Protein AF-A0A822C396-F1 (afdb_monomer)

Solvent-accessible surface area (backbone atoms only — not comparable to full-atom values): 4907 Å² total; per-residue (Å²): 140,89,81,86,55,65,86,55,49,51,60,50,52,53,50,48,53,52,54,50,49,52,52,53,52,51,51,52,52,48,55,52,51,51,54,52,50,50,56,49,47,52,61,68,68,70,62,51,74,68,55,52,51,53,50,50,58,58,46,42,74,73,29,78,81,69,75,88,60,73,60,79,84,50,49,59,60,62,74,76,103

pLDDT: mean 88.96, std 8.91, range [55.72, 98.06]

Secondary structure (DSSP, 8-state):
-----HHHHHHHHHHHHHHHHHHHHHHHHHHHHHHHHHHHHHHHH---HHHHHHHHHHHHHH-TT--S---GGGHHHHHH-

Mean predicted aligned error: 9.54 Å

InterPro domains:
  IPR001696 Voltage gated sodium channel, alpha subunit [PR00170] (15-34)
  IPR001696 Voltage gated sodium channel, alpha subunit [PR00170] (50-63)
  IPR005821 Ion transport domain [PF00520] (7-42)
  IPR043203 Voltage-gated cation channel calcium and sodium [PTHR10037] (2-80)

Foldseek 3Di:
DDDDDPVVVVVVVVVVVVVVVVVVVVVVVVVVVVVVVVVVVQVVVVQDPVNVVVLVVLVCVQCVVPPPDHDPVCVVVSVVD

Sequence (81 aa):
GDCGNVAIAIPFLVSYLIISSLVVVNMYIAVILENFSQAQEDVQQGLTDDDYDMYYEKWQRLDPAGSQFIRFDQVSDFVDA

Nearest PDB structures (foldseek):
  6v3c-assembly1_B  TM=4.845E-01  e=9.305E+00  Mus musculus

Radius of gyration: 29.39 Å; Cα contacts (8 Å, |Δi|>4): 16; chains: 1; bounding box: 52×18×86 Å

Organism: NCBI:txid392032

Structure (mmCIF, N/CA/C/O backbone):
data_AF-A0A822C396-F1
#
_entry.id   AF-A0A822C396-F1
#
loop_
_atom_site.group_PDB
_atom_site.id
_atom_site.type_symbol
_atom_site.label_atom_id
_atom_site.label_alt_id
_atom_site.label_comp_id
_atom_site.label_asym_id
_atom_site.label_entity_id
_atom_site.label_seq_id
_atom_site.pdbx_PDB_ins_code
_atom_site.Cartn_x
_atom_site.Cartn_y
_atom_site.Cartn_z
_atom_site.occupancy
_atom_site.B_iso_or_equiv
_atom_site.auth_seq_id
_atom_site.auth_comp_id
_atom_site.auth_asym_id
_atom_site.auth_atom_id
_atom_site.pdbx_PDB_model_num
ATOM 1 N N . GLY A 1 1 ? 6.281 2.759 -49.612 1.00 55.72 1 GLY A N 1
ATOM 2 C CA . GLY A 1 1 ? 6.674 3.297 -48.303 1.00 55.72 1 GLY A CA 1
ATOM 3 C C . GLY A 1 1 ? 7.160 2.133 -47.489 1.00 55.72 1 GLY A C 1
ATOM 4 O O . GLY A 1 1 ? 6.422 1.168 -47.433 1.00 55.72 1 GLY A O 1
ATOM 5 N N . ASP A 1 2 ? 8.391 2.216 -46.987 1.00 63.97 2 ASP A N 1
ATOM 6 C CA . ASP A 1 2 ? 9.012 1.265 -46.051 1.00 63.97 2 ASP A CA 1
ATOM 7 C C . ASP A 1 2 ? 10.346 1.859 -45.571 1.00 63.97 2 ASP A C 1
ATOM 9 O O . ASP A 1 2 ? 11.413 1.589 -46.115 1.00 63.97 2 ASP A O 1
ATOM 13 N N . CYS A 1 3 ? 10.301 2.752 -44.583 1.00 67.94 3 CYS A N 1
ATOM 14 C CA . CYS A 1 3 ? 11.509 3.360 -44.020 1.00 67.94 3 CYS A CA 1
ATOM 15 C C . CYS A 1 3 ? 11.421 3.439 -42.492 1.00 67.94 3 CYS A C 1
ATOM 17 O O . CYS A 1 3 ? 11.235 4.502 -41.905 1.00 67.94 3 CYS A O 1
ATOM 19 N N . GLY A 1 4 ? 11.574 2.285 -41.840 1.00 74.44 4 GLY A N 1
ATOM 20 C CA . GLY A 1 4 ? 11.927 2.228 -40.422 1.00 74.44 4 GLY A CA 1
ATOM 21 C C . GLY A 1 4 ? 13.405 2.582 -40.229 1.00 74.44 4 GLY A C 1
ATOM 22 O O . GLY A 1 4 ? 14.266 2.054 -40.930 1.00 74.44 4 GLY A O 1
ATOM 23 N N . ASN A 1 5 ? 13.716 3.473 -39.283 1.00 85.25 5 ASN A N 1
ATOM 24 C CA . ASN A 1 5 ? 15.097 3.832 -38.957 1.00 85.25 5 ASN A CA 1
ATOM 25 C C . ASN A 1 5 ? 15.587 3.028 -37.745 1.00 85.25 5 ASN A C 1
ATOM 27 O O . ASN A 1 5 ? 15.226 3.328 -36.607 1.00 85.25 5 ASN A O 1
ATOM 31 N N . VAL A 1 6 ? 16.447 2.036 -37.991 1.00 85.56 6 VAL A N 1
ATOM 32 C CA . VAL A 1 6 ? 17.029 1.167 -36.952 1.00 85.56 6 VAL A CA 1
ATOM 33 C C . VAL A 1 6 ? 17.778 1.971 -35.883 1.00 85.56 6 VAL A C 1
ATOM 35 O O . VAL A 1 6 ? 17.685 1.649 -34.700 1.00 85.56 6 VAL A O 1
ATOM 38 N N . ALA A 1 7 ? 18.451 3.059 -36.271 1.00 87.62 7 ALA A N 1
ATOM 39 C CA . ALA A 1 7 ? 19.202 3.901 -35.342 1.00 87.62 7 ALA A CA 1
ATOM 40 C C . ALA A 1 7 ? 18.304 4.622 -34.322 1.00 87.62 7 ALA A C 1
ATOM 42 O O . ALA A 1 7 ? 18.769 4.960 -33.240 1.00 87.62 7 ALA A O 1
ATOM 43 N N . ILE A 1 8 ? 17.023 4.831 -34.644 1.00 90.00 8 ILE A N 1
ATOM 44 C CA . ILE A 1 8 ? 16.032 5.438 -33.739 1.00 90.00 8 ILE A CA 1
ATOM 45 C C . ILE A 1 8 ? 15.209 4.350 -33.039 1.00 90.00 8 ILE A C 1
ATOM 47 O O . ILE A 1 8 ? 14.886 4.474 -31.860 1.00 90.00 8 ILE A O 1
ATOM 51 N N . ALA A 1 9 ? 14.910 3.254 -33.738 1.00 92.00 9 ALA A N 1
ATOM 52 C CA . ALA A 1 9 ? 14.107 2.157 -33.212 1.00 92.00 9 ALA A CA 1
ATOM 53 C C . ALA A 1 9 ? 14.763 1.470 -32.005 1.00 92.00 9 ALA A C 1
ATOM 55 O O . ALA A 1 9 ? 14.082 1.195 -31.020 1.00 92.00 9 ALA A O 1
ATOM 56 N N . ILE A 1 10 ? 16.079 1.230 -32.054 1.00 94.00 10 ILE A N 1
ATOM 57 C CA . ILE A 1 10 ? 16.814 0.583 -30.957 1.00 94.00 10 ILE A CA 1
ATOM 58 C C . ILE A 1 10 ? 16.760 1.415 -29.663 1.00 94.00 10 ILE A C 1
ATOM 60 O O . ILE A 1 10 ? 16.269 0.892 -28.662 1.00 94.00 10 ILE A O 1
ATOM 64 N N . PRO A 1 11 ? 17.201 2.690 -29.624 1.00 95.31 11 PRO A N 1
ATOM 65 C CA . PRO A 1 11 ? 17.154 3.469 -28.387 1.00 95.31 11 PRO A CA 1
ATOM 66 C C . PRO A 1 11 ? 15.721 3.726 -27.908 1.00 95.31 11 PRO A C 1
ATOM 68 O O . PRO A 1 11 ? 15.483 3.750 -26.700 1.00 95.31 11 PRO A O 1
ATOM 71 N N . PHE A 1 12 ? 14.751 3.861 -28.818 1.00 95.44 12 PHE A N 1
ATOM 72 C CA . PHE A 1 12 ? 13.341 3.988 -28.453 1.00 95.44 12 PHE A CA 1
ATOM 73 C C . PHE A 1 12 ? 12.816 2.733 -27.740 1.00 95.44 12 PHE A C 1
ATOM 75 O O . PHE A 1 12 ? 12.265 2.836 -26.649 1.00 95.44 12 PHE A O 1
ATOM 82 N N . LEU A 1 13 ? 13.033 1.542 -28.304 1.00 96.12 13 LEU A N 1
ATOM 83 C CA . LEU A 1 13 ? 12.589 0.291 -27.685 1.00 96.12 13 LEU A CA 1
ATOM 84 C C . LEU A 1 13 ? 13.322 0.016 -26.370 1.00 96.12 13 LEU A C 1
ATOM 86 O O . LEU A 1 13 ? 12.693 -0.374 -25.393 1.00 96.12 13 LEU A O 1
ATOM 90 N N . VAL A 1 14 ? 14.633 0.257 -26.313 1.00 97.19 14 VAL A N 1
ATOM 91 C CA . VAL A 1 14 ? 15.419 0.058 -25.087 1.00 97.19 14 VAL A CA 1
ATOM 92 C C . VAL A 1 14 ? 14.960 1.009 -23.982 1.00 97.19 14 VAL A C 1
ATOM 94 O O . VAL A 1 14 ? 14.703 0.561 -22.868 1.00 97.19 14 VAL A O 1
ATOM 97 N N . SER A 1 15 ? 14.797 2.303 -24.277 1.00 97.31 15 SER A N 1
ATOM 98 C CA . SER A 1 15 ? 14.285 3.261 -23.287 1.00 97.31 15 SER A CA 1
ATOM 99 C C . SER A 1 15 ? 12.864 2.917 -22.849 1.00 97.31 15 SER A C 1
ATOM 101 O O . SER A 1 15 ? 12.583 2.945 -21.655 1.00 97.31 15 SER A O 1
ATOM 103 N N . TYR A 1 16 ? 11.997 2.500 -23.772 1.00 97.50 16 TYR A N 1
ATOM 104 C CA . TYR A 1 16 ? 10.651 2.041 -23.446 1.00 97.50 16 TYR A CA 1
ATOM 105 C C . TYR A 1 16 ? 10.666 0.833 -22.500 1.00 97.50 16 TYR A C 1
ATOM 107 O O . TYR A 1 16 ? 9.968 0.846 -21.489 1.00 97.50 16 TYR A O 1
ATOM 115 N N . LEU A 1 17 ? 11.480 -0.190 -22.775 1.00 97.44 17 LEU A N 1
ATOM 116 C CA . LEU A 1 17 ? 11.583 -1.383 -21.927 1.00 97.44 17 LEU A CA 1
ATOM 117 C C . LEU A 1 17 ? 12.154 -1.055 -20.540 1.00 97.44 17 LEU A C 1
ATOM 119 O O . LEU A 1 17 ? 11.659 -1.550 -19.528 1.00 97.44 17 LEU A O 1
ATOM 123 N N . ILE A 1 18 ? 13.158 -0.181 -20.466 1.00 97.88 18 ILE A N 1
ATOM 124 C CA . ILE A 1 18 ? 13.741 0.241 -19.186 1.00 97.88 18 ILE A CA 1
ATOM 125 C C . ILE A 1 18 ? 12.727 1.062 -18.383 1.00 97.88 18 ILE A C 1
ATOM 127 O O . ILE A 1 18 ? 12.471 0.755 -17.225 1.00 97.88 18 ILE A O 1
ATOM 131 N N . ILE A 1 19 ? 12.104 2.074 -18.987 1.00 97.62 19 ILE A N 1
ATOM 132 C CA . ILE A 1 19 ? 11.142 2.936 -18.290 1.00 97.62 19 ILE A CA 1
AT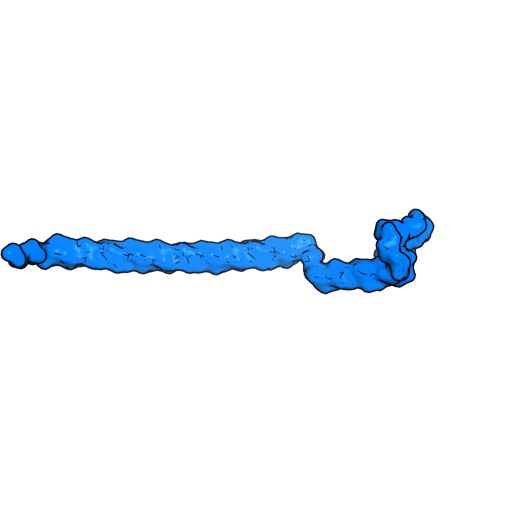OM 133 C C . ILE A 1 19 ? 9.913 2.130 -17.863 1.00 97.62 19 ILE A C 1
ATOM 135 O 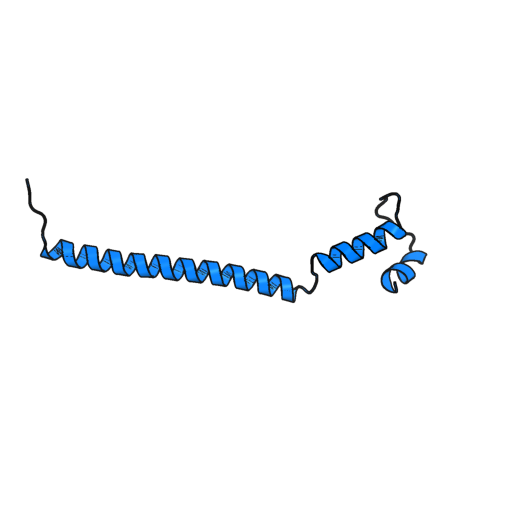O . ILE A 1 19 ? 9.492 2.233 -16.715 1.00 97.62 19 ILE A O 1
ATOM 139 N N . SER A 1 20 ? 9.360 1.294 -18.745 1.00 97.56 20 SER A N 1
ATOM 140 C CA . SER A 1 20 ? 8.205 0.453 -18.405 1.00 97.56 20 SER A CA 1
ATOM 141 C C . SER A 1 20 ? 8.526 -0.538 -17.288 1.00 97.56 20 SER A C 1
ATOM 143 O O . SER A 1 20 ? 7.736 -0.649 -16.355 1.00 97.56 20 SER A O 1
ATOM 145 N N . SER A 1 21 ? 9.687 -1.202 -17.319 1.00 97.06 21 SER A N 1
ATOM 146 C CA . SER A 1 21 ? 10.085 -2.117 -16.242 1.00 97.06 21 SER A CA 1
ATOM 147 C C . SER A 1 21 ? 10.262 -1.391 -14.908 1.00 97.06 21 SER A C 1
ATOM 149 O O . SER A 1 21 ? 9.751 -1.867 -13.896 1.00 97.06 21 SER A O 1
ATOM 151 N N . LEU A 1 22 ? 10.884 -0.208 -14.898 1.00 96.94 22 LEU A N 1
ATOM 152 C CA . LEU A 1 22 ? 11.012 0.613 -13.691 1.00 96.94 22 LEU A CA 1
ATOM 153 C C . LEU A 1 22 ? 9.649 1.053 -13.147 1.00 96.94 22 LEU A C 1
ATOM 155 O O . LEU A 1 22 ? 9.425 0.974 -11.943 1.00 96.94 22 LEU A O 1
ATOM 159 N N . VAL A 1 23 ? 8.726 1.480 -14.013 1.00 97.88 23 VAL A N 1
ATOM 160 C CA . VAL A 1 23 ? 7.372 1.879 -13.598 1.00 97.88 23 VAL A CA 1
ATOM 161 C C . VAL A 1 23 ? 6.609 0.691 -13.015 1.00 97.88 23 VAL A C 1
ATOM 163 O O . VAL A 1 23 ? 6.054 0.813 -11.928 1.00 97.88 23 VAL A O 1
ATOM 166 N N . VAL A 1 24 ? 6.609 -0.461 -13.691 1.00 98.06 24 VAL A N 1
ATOM 167 C CA . VAL A 1 24 ? 5.886 -1.659 -13.234 1.00 98.06 24 VAL A CA 1
ATOM 168 C C . VAL A 1 24 ? 6.438 -2.160 -11.901 1.00 98.06 24 VAL A C 1
ATOM 170 O O . VAL A 1 24 ? 5.665 -2.427 -10.983 1.00 98.06 24 VAL A O 1
ATOM 173 N N . VAL A 1 25 ? 7.764 -2.250 -11.767 1.00 97.69 25 VAL A N 1
ATOM 174 C CA . VAL A 1 25 ? 8.403 -2.714 -10.529 1.00 97.69 25 VAL A CA 1
ATOM 175 C C . VAL A 1 25 ? 8.138 -1.742 -9.385 1.00 97.69 25 VAL A C 1
ATOM 177 O O . VAL A 1 25 ? 7.721 -2.170 -8.312 1.00 97.69 25 VAL A O 1
ATOM 180 N N . ASN A 1 26 ? 8.316 -0.438 -9.604 1.00 94.81 26 ASN A N 1
ATOM 181 C CA . ASN A 1 26 ? 8.094 0.552 -8.552 1.00 94.81 26 ASN A CA 1
ATOM 182 C C . ASN A 1 26 ? 6.616 0.642 -8.145 1.00 94.81 26 ASN A C 1
ATOM 184 O O . ASN A 1 26 ? 6.332 0.780 -6.959 1.00 94.81 26 ASN A O 1
ATOM 188 N N . MET A 1 27 ? 5.678 0.508 -9.091 1.00 97.69 27 MET A N 1
ATOM 189 C CA . MET A 1 27 ? 4.247 0.421 -8.783 1.00 97.69 27 MET A CA 1
ATOM 190 C C . MET A 1 27 ? 3.941 -0.820 -7.936 1.00 97.69 27 MET A C 1
ATOM 192 O O . MET A 1 27 ? 3.235 -0.721 -6.938 1.00 97.69 27 MET A O 1
ATOM 196 N N . TYR A 1 28 ? 4.489 -1.982 -8.302 1.00 98.00 28 TYR A N 1
ATOM 197 C CA . TYR A 1 28 ? 4.276 -3.225 -7.561 1.00 98.00 28 TYR A CA 1
ATOM 198 C C . TYR A 1 28 ? 4.825 -3.149 -6.131 1.00 98.00 28 TYR A C 1
ATOM 200 O O . TYR A 1 28 ? 4.131 -3.514 -5.185 1.00 98.00 28 TYR A O 1
ATOM 208 N N . ILE A 1 29 ? 6.040 -2.613 -5.962 1.00 97.56 29 ILE A N 1
ATOM 209 C CA . ILE A 1 29 ? 6.629 -2.371 -4.639 1.00 97.56 29 ILE A CA 1
ATOM 210 C C . ILE A 1 29 ? 5.743 -1.421 -3.825 1.00 97.56 29 ILE A C 1
ATOM 212 O O . ILE A 1 29 ? 5.484 -1.701 -2.659 1.00 97.56 29 ILE A O 1
ATOM 216 N N . ALA A 1 30 ? 5.250 -0.332 -4.424 1.00 97.38 30 ALA A N 1
ATOM 217 C CA . ALA A 1 30 ? 4.384 0.623 -3.735 1.00 97.38 30 ALA A CA 1
ATOM 218 C C . ALA A 1 30 ? 3.095 -0.031 -3.214 1.00 97.38 30 ALA A C 1
ATOM 220 O O . ALA A 1 30 ? 2.760 0.150 -2.049 1.00 97.38 30 ALA A O 1
ATOM 221 N N . VAL A 1 31 ? 2.429 -0.848 -4.036 1.00 97.75 31 VAL A N 1
ATOM 222 C CA . VAL A 1 31 ? 1.216 -1.582 -3.632 1.00 97.75 31 VAL A CA 1
ATOM 223 C C . VAL A 1 31 ? 1.500 -2.543 -2.474 1.00 97.75 31 VAL A C 1
ATOM 225 O O . VAL A 1 31 ? 0.721 -2.616 -1.527 1.00 97.75 31 VAL A O 1
ATOM 228 N N . ILE A 1 32 ? 2.624 -3.268 -2.520 1.00 97.38 32 ILE A N 1
ATOM 229 C CA . ILE A 1 32 ? 3.023 -4.156 -1.419 1.00 97.38 32 ILE A CA 1
ATOM 230 C C . ILE A 1 32 ? 3.262 -3.359 -0.135 1.00 97.38 32 ILE A C 1
ATOM 232 O O . ILE A 1 32 ? 2.797 -3.764 0.929 1.00 97.38 32 ILE A O 1
ATOM 236 N N . LEU A 1 33 ? 3.989 -2.242 -0.221 1.00 96.81 33 LEU A N 1
ATOM 237 C CA . LEU A 1 33 ? 4.292 -1.406 0.939 1.00 96.81 33 LEU A CA 1
ATOM 238 C C . LEU A 1 33 ? 3.028 -0.799 1.545 1.00 96.81 33 LEU A C 1
ATOM 240 O O . LEU A 1 33 ? 2.916 -0.756 2.764 1.00 96.81 33 LEU A O 1
ATOM 244 N N . GLU A 1 34 ? 2.078 -0.371 0.719 1.00 96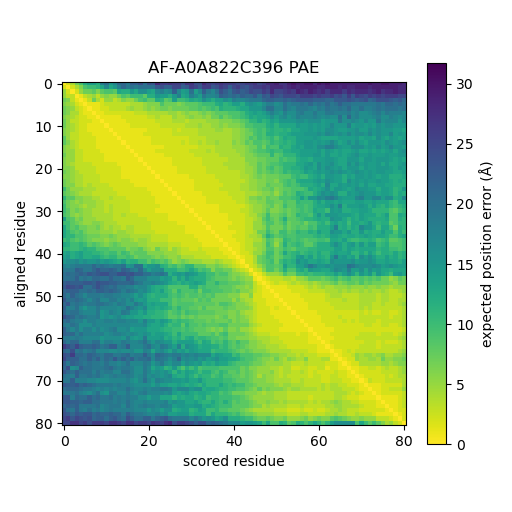.94 34 GLU A N 1
ATOM 245 C CA . GLU A 1 34 ? 0.791 0.148 1.178 1.00 96.94 34 GLU A CA 1
ATOM 246 C C . GLU A 1 34 ? -0.008 -0.923 1.928 1.00 96.94 34 GLU A C 1
ATOM 248 O O . GLU A 1 34 ? -0.472 -0.673 3.038 1.00 96.94 34 GLU A O 1
ATOM 253 N N . ASN A 1 35 ? -0.095 -2.140 1.383 1.00 94.94 35 ASN A N 1
ATOM 254 C CA . ASN A 1 35 ? -0.768 -3.248 2.061 1.00 94.94 35 ASN A CA 1
ATOM 255 C C . ASN A 1 35 ? -0.089 -3.618 3.390 1.00 94.94 35 ASN A C 1
ATOM 257 O O . ASN A 1 35 ? -0.770 -3.826 4.390 1.00 94.94 35 ASN A O 1
ATOM 261 N N . PHE A 1 36 ? 1.246 -3.662 3.418 1.00 96.06 36 PHE A N 1
ATOM 262 C CA . PHE A 1 36 ? 1.987 -3.930 4.649 1.00 96.06 36 PHE A CA 1
ATOM 263 C C . PHE A 1 36 ? 1.806 -2.810 5.681 1.00 96.06 36 PHE A C 1
ATOM 265 O O . PHE A 1 36 ? 1.649 -3.090 6.866 1.00 96.06 36 PHE A O 1
ATOM 272 N N . SER A 1 37 ? 1.796 -1.550 5.237 1.00 94.25 37 SER A N 1
ATOM 273 C CA . SER A 1 37 ? 1.541 -0.392 6.096 1.00 94.25 37 SER A CA 1
ATOM 274 C C . SER A 1 37 ? 0.158 -0.470 6.737 1.00 94.25 37 SER A C 1
ATOM 276 O O . SER A 1 37 ? 0.053 -0.277 7.942 1.00 94.25 37 SER A O 1
ATOM 278 N N . GLN A 1 38 ? -0.879 -0.804 5.961 1.00 90.25 38 GLN A N 1
ATOM 279 C CA . GLN A 1 38 ? -2.241 -0.984 6.476 1.00 90.25 38 GLN A CA 1
ATOM 280 C C . GLN A 1 38 ? -2.309 -2.133 7.486 1.00 90.25 38 GLN A C 1
ATOM 282 O O . GLN A 1 38 ? -2.779 -1.940 8.598 1.00 90.25 38 GLN A O 1
ATOM 287 N N . ALA A 1 39 ? -1.735 -3.294 7.159 1.00 86.19 39 ALA A N 1
ATOM 288 C CA . ALA A 1 39 ? -1.695 -4.421 8.090 1.00 86.19 39 ALA A CA 1
ATOM 289 C C . ALA A 1 39 ? -0.948 -4.080 9.396 1.00 86.19 39 ALA A C 1
ATOM 291 O O . ALA A 1 39 ? -1.316 -4.550 10.471 1.00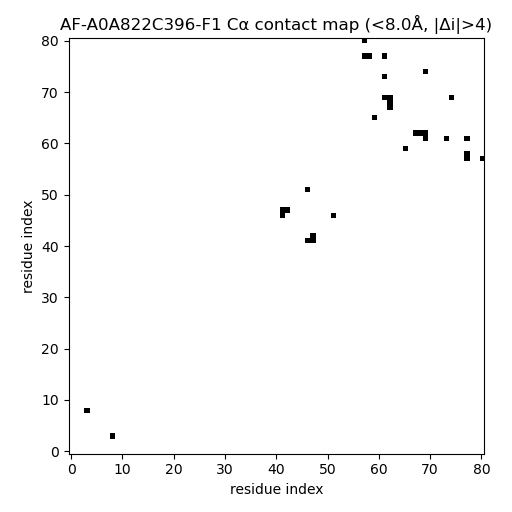 86.19 39 ALA A O 1
ATOM 292 N N . GLN A 1 40 ? 0.105 -3.259 9.326 1.00 87.62 40 GLN A N 1
ATOM 293 C CA . GLN A 1 40 ? 0.800 -2.774 10.517 1.00 87.62 40 GLN A CA 1
ATOM 294 C C . GLN A 1 40 ? -0.056 -1.786 11.321 1.00 87.62 40 GLN A C 1
ATOM 296 O O . GLN A 1 40 ? -0.020 -1.833 12.551 1.00 87.62 40 GLN A O 1
ATOM 301 N N . GLU A 1 41 ? -0.800 -0.899 10.660 1.00 85.75 41 GLU A N 1
ATOM 302 C CA . GLU A 1 41 ? -1.753 -0.001 11.317 1.00 85.75 41 GLU A CA 1
ATOM 303 C C . GLU A 1 41 ? -2.847 -0.786 12.041 1.00 85.75 41 GLU A C 1
ATOM 305 O O . GLU A 1 41 ? -3.093 -0.497 13.209 1.00 85.75 41 GLU A O 1
ATOM 310 N N . ASP A 1 42 ? -3.419 -1.817 11.420 1.00 78.50 42 ASP A N 1
ATOM 311 C CA . ASP A 1 42 ? -4.435 -2.678 12.042 1.00 78.50 42 ASP A CA 1
ATOM 312 C C . ASP A 1 42 ? -3.895 -3.350 13.317 1.00 78.50 42 ASP A C 1
ATOM 314 O O . ASP A 1 42 ? -4.542 -3.349 14.363 1.00 78.50 42 ASP A O 1
ATOM 318 N N . VAL A 1 43 ? -2.649 -3.841 13.286 1.00 74.69 43 VAL A N 1
ATOM 319 C CA . VAL A 1 43 ? -1.987 -4.402 14.478 1.00 74.69 43 VAL A CA 1
ATOM 320 C C . VAL A 1 43 ? -1.720 -3.327 15.541 1.00 74.69 43 VAL A C 1
ATOM 322 O O . VAL A 1 43 ? -1.849 -3.596 16.735 1.00 74.69 43 VAL A O 1
ATOM 325 N N . GLN A 1 44 ? -1.338 -2.110 15.141 1.00 70.88 44 GLN A N 1
ATOM 326 C CA . GLN A 1 44 ? -1.077 -1.009 16.077 1.00 70.88 44 GLN A CA 1
ATOM 327 C C . GLN A 1 44 ? -2.347 -0.414 16.688 1.00 70.88 44 GLN A C 1
ATOM 329 O O . GLN A 1 44 ? -2.284 0.074 17.817 1.00 70.88 44 GLN A O 1
ATOM 334 N N . GLN A 1 45 ? -3.484 -0.461 15.988 1.00 72.31 45 GLN A N 1
ATOM 335 C CA . GLN A 1 45 ? -4.779 -0.052 16.534 1.00 72.31 45 GLN A CA 1
ATOM 336 C C . GLN A 1 45 ? -5.177 -0.907 17.746 1.00 72.31 45 GLN A C 1
ATOM 338 O O . GLN A 1 45 ? -5.938 -0.439 18.592 1.00 72.31 45 GLN A O 1
ATOM 343 N N . GLY A 1 46 ? -4.595 -2.105 17.890 1.00 71.00 46 GLY A N 1
ATOM 344 C CA . GLY A 1 46 ? -4.628 -2.888 19.128 1.00 71.00 46 GLY A CA 1
ATOM 345 C C . GLY A 1 46 ? -5.995 -3.479 19.470 1.00 71.00 46 GLY A C 1
ATOM 346 O O . GLY A 1 46 ? -6.144 -4.040 20.551 1.00 71.00 46 GLY A O 1
ATOM 347 N N . LEU A 1 47 ? -6.964 -3.347 18.564 1.00 78.12 47 LEU A N 1
ATOM 348 C CA . LEU A 1 47 ? -8.253 -4.020 18.585 1.00 78.12 47 LEU A CA 1
ATOM 349 C C . LEU A 1 47 ? -8.327 -4.890 17.336 1.00 78.12 47 LEU A C 1
ATOM 351 O O . LEU A 1 47 ? -8.255 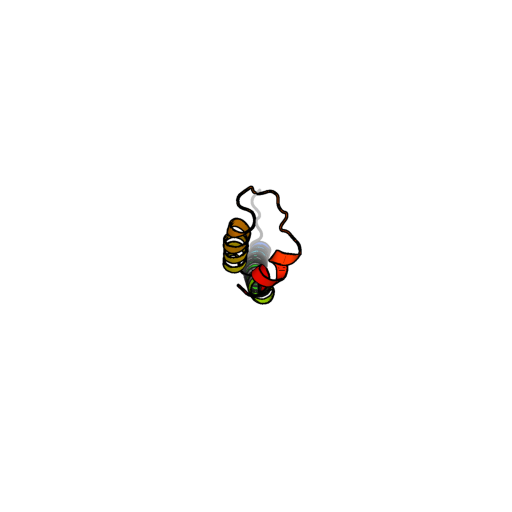-4.393 16.214 1.00 78.12 47 LEU A O 1
ATOM 355 N N . THR A 1 48 ? -8.430 -6.188 17.549 1.00 79.38 48 THR A N 1
ATOM 356 C CA . THR A 1 48 ? -8.606 -7.194 16.505 1.00 79.38 48 THR A CA 1
ATOM 357 C C . THR A 1 48 ? -10.087 -7.532 16.344 1.00 79.38 48 THR A C 1
ATOM 359 O O . THR A 1 48 ? -10.892 -7.253 17.233 1.00 79.38 48 THR A O 1
ATOM 362 N N . ASP A 1 49 ? -10.466 -8.162 15.229 1.00 81.12 49 ASP A N 1
ATOM 363 C CA . ASP A 1 49 ? -11.833 -8.678 15.039 1.00 81.12 49 ASP A CA 1
ATOM 364 C C . ASP A 1 49 ? -12.256 -9.615 16.189 1.00 81.12 49 ASP A C 1
ATOM 366 O O . ASP A 1 49 ? -13.389 -9.543 16.665 1.00 81.12 49 ASP A O 1
ATOM 370 N N . ASP A 1 50 ? -11.316 -10.401 16.724 1.00 84.31 50 ASP A N 1
ATOM 371 C CA . ASP A 1 50 ? -11.543 -11.274 17.881 1.00 84.31 50 ASP A CA 1
ATOM 372 C C . ASP A 1 50 ? -11.910 -10.479 19.156 1.00 84.31 50 ASP A C 1
ATOM 374 O O . ASP A 1 50 ? -12.718 -10.940 19.969 1.00 84.31 50 ASP A O 1
ATOM 378 N N . ASP A 1 51 ? -11.369 -9.266 19.334 1.00 87.88 51 ASP A N 1
ATOM 379 C CA . ASP A 1 51 ? -11.712 -8.392 20.466 1.00 87.88 51 ASP A CA 1
ATOM 380 C C . ASP A 1 51 ? -13.147 -7.856 20.347 1.00 87.88 51 ASP A C 1
ATOM 382 O O . ASP A 1 51 ? -13.866 -7.752 21.350 1.00 87.88 51 ASP A O 1
ATOM 386 N N . TYR A 1 52 ? -13.593 -7.555 19.123 1.00 88.44 52 TYR A N 1
ATOM 387 C CA . TYR A 1 52 ? -14.976 -7.156 18.853 1.00 88.44 52 TYR A CA 1
ATOM 388 C C . TYR A 1 52 ? -15.952 -8.312 19.085 1.00 88.44 52 TYR A C 1
ATOM 390 O O . TYR A 1 52 ? -16.996 -8.111 19.712 1.00 88.44 52 TYR A O 1
ATOM 398 N N . ASP A 1 53 ? -15.606 -9.523 18.653 1.00 90.38 53 ASP A N 1
ATOM 399 C CA . ASP A 1 53 ? -16.421 -10.715 18.888 1.00 90.38 53 ASP A CA 1
ATOM 400 C C . ASP A 1 53 ? -16.548 -11.025 20.389 1.00 90.38 53 ASP A C 1
ATOM 402 O O . ASP A 1 53 ? -17.658 -11.256 20.881 1.00 90.38 53 ASP A O 1
ATOM 406 N N . MET A 1 54 ? -15.453 -10.927 21.154 1.00 88.25 54 MET A N 1
ATOM 407 C CA . MET A 1 54 ? -15.486 -11.066 22.616 1.00 88.25 54 MET A CA 1
ATOM 408 C C . MET A 1 54 ? -16.389 -10.008 23.271 1.00 88.25 54 MET A C 1
ATOM 410 O O . MET A 1 54 ? -17.171 -10.329 24.175 1.00 88.25 54 MET A O 1
ATOM 414 N N . TYR A 1 55 ? -16.301 -8.748 22.829 1.00 90.38 55 TYR A N 1
ATOM 415 C CA . TYR A 1 55 ? -17.172 -7.673 23.307 1.00 90.38 55 TYR A CA 1
ATOM 416 C C . TYR A 1 55 ? -18.649 -8.009 23.069 1.00 90.38 55 TYR A C 1
ATOM 418 O O . TYR A 1 55 ? -19.454 -7.921 24.002 1.00 90.38 55 TYR A O 1
ATOM 426 N N . TYR A 1 56 ? -19.010 -8.443 21.857 1.00 90.56 56 TYR A N 1
ATOM 427 C CA . TYR A 1 56 ? -20.391 -8.799 21.528 1.00 90.56 56 TYR A CA 1
ATOM 428 C C . TYR A 1 56 ? -20.882 -10.016 22.311 1.00 90.56 56 TYR A C 1
ATOM 430 O O . TYR A 1 56 ? -22.030 -10.014 22.762 1.00 90.56 56 TYR A O 1
ATOM 438 N N . GLU A 1 57 ? -20.032 -11.018 22.541 1.00 90.00 57 GLU A N 1
ATOM 439 C CA . GLU A 1 57 ? -20.394 -12.186 23.346 1.00 90.00 57 GLU A CA 1
ATOM 440 C C . GLU A 1 57 ? -20.745 -11.785 24.787 1.00 90.00 57 GLU A C 1
ATOM 442 O O . GLU A 1 57 ? -21.768 -12.217 25.331 1.00 90.00 57 GLU A O 1
ATOM 447 N N . LYS A 1 58 ? -19.934 -10.922 25.414 1.00 90.00 58 LYS A N 1
ATOM 448 C CA . LYS A 1 58 ? -20.223 -10.418 26.766 1.00 90.00 58 LYS A CA 1
ATOM 449 C C . LYS A 1 58 ? -21.451 -9.513 26.775 1.00 90.00 58 LYS A C 1
ATOM 451 O O . LYS A 1 58 ? -22.295 -9.645 27.663 1.00 90.00 58 LYS A O 1
ATOM 456 N N . TRP A 1 59 ? -21.589 -8.645 25.775 1.00 92.06 59 TRP A N 1
ATOM 457 C CA . TRP A 1 59 ? -22.712 -7.716 25.654 1.00 92.06 59 TRP A CA 1
ATOM 458 C C . TRP A 1 59 ? -24.053 -8.447 25.552 1.00 92.06 59 TRP A C 1
ATOM 460 O O . TRP A 1 59 ? -24.998 -8.123 26.272 1.00 92.06 59 TRP A O 1
ATOM 470 N N . GLN A 1 60 ? -24.129 -9.491 24.722 1.00 91.12 60 GLN A N 1
ATOM 471 C CA . GLN A 1 60 ? -25.346 -10.285 24.523 1.00 91.12 60 GLN A CA 1
ATO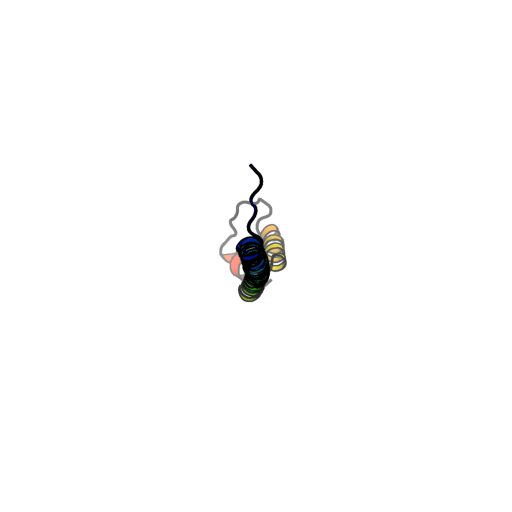M 472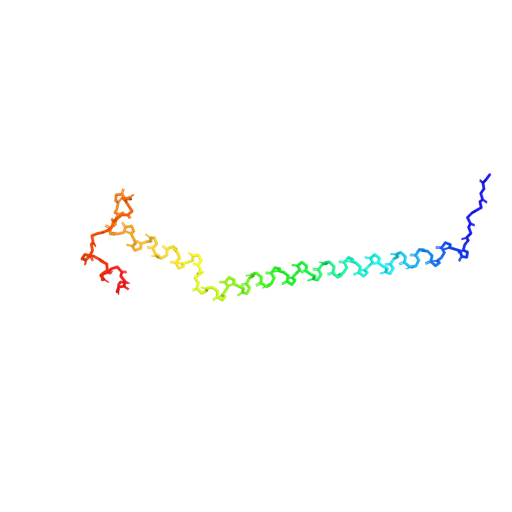 C C . GLN A 1 60 ? -25.859 -10.950 25.807 1.00 91.12 60 GLN A C 1
ATOM 474 O O . GLN A 1 60 ? -27.061 -11.181 25.939 1.00 91.12 60 GLN A O 1
ATOM 479 N N . ARG A 1 61 ? -24.982 -11.239 26.777 1.00 88.00 61 ARG A N 1
ATOM 480 C CA . ARG A 1 61 ? -25.392 -11.796 28.078 1.00 88.00 61 ARG A CA 1
ATOM 481 C C . ARG A 1 61 ? -26.138 -10.773 28.939 1.00 88.00 61 ARG A C 1
ATOM 483 O O . ARG A 1 61 ? -27.004 -11.166 29.718 1.00 88.00 61 ARG A O 1
ATOM 490 N N . LEU A 1 62 ? -25.810 -9.487 28.804 1.00 88.62 62 LEU A N 1
ATOM 491 C CA . LEU A 1 62 ? -26.433 -8.391 29.553 1.00 88.62 62 LEU A CA 1
ATOM 492 C C . LEU A 1 62 ? -27.639 -7.785 28.826 1.00 88.62 62 LEU A C 1
ATO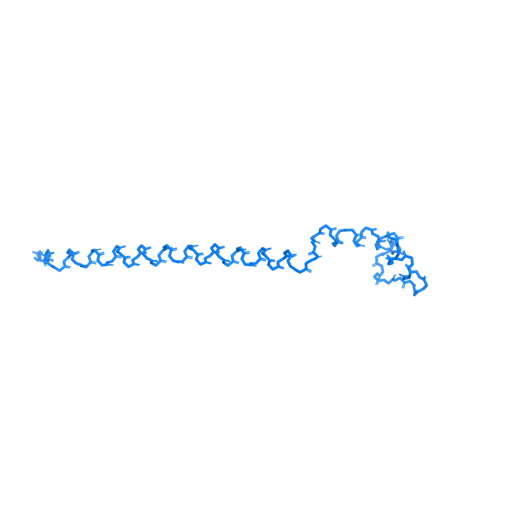M 494 O O . LEU A 1 62 ? -28.579 -7.342 29.484 1.00 88.62 62 LEU A O 1
ATOM 498 N N . ASP A 1 63 ? -27.646 -7.825 27.492 1.00 91.94 63 ASP A N 1
ATOM 499 C CA . ASP A 1 63 ? -28.748 -7.357 26.647 1.00 91.94 63 ASP A CA 1
ATOM 500 C C . ASP A 1 63 ? -29.230 -8.441 25.654 1.00 91.94 63 ASP A C 1
ATOM 502 O O . ASP A 1 63 ? -29.029 -8.328 24.441 1.00 91.94 63 ASP A O 1
ATOM 506 N N . PRO A 1 64 ? -29.925 -9.497 26.127 1.00 89.44 64 PRO A N 1
ATOM 507 C CA . PRO A 1 64 ? -30.433 -10.564 25.256 1.00 89.44 64 PRO A CA 1
ATOM 508 C C . PRO A 1 64 ? -31.526 -10.090 24.290 1.00 89.44 64 PRO A C 1
ATOM 510 O O . PRO A 1 64 ? -31.833 -10.765 23.310 1.00 89.44 64 PRO A O 1
ATOM 513 N N . ALA A 1 65 ? -32.158 -8.953 24.596 1.00 90.62 65 ALA A N 1
ATOM 514 C CA . ALA A 1 65 ? -33.221 -8.366 23.791 1.00 90.62 65 ALA A CA 1
ATOM 515 C C . ALA A 1 65 ? -32.685 -7.501 22.634 1.00 90.62 65 ALA A C 1
ATOM 517 O O . ALA A 1 65 ? -33.483 -7.056 21.810 1.00 90.62 65 ALA A O 1
ATOM 518 N N . GLY A 1 66 ? -31.368 -7.255 22.571 1.00 89.19 66 GLY A N 1
ATOM 519 C CA . GLY A 1 66 ? -30.749 -6.401 21.555 1.00 89.19 66 GLY A CA 1
ATOM 520 C C . GLY A 1 66 ? -31.228 -4.950 21.624 1.00 89.19 66 GLY A C 1
ATOM 521 O O . GLY A 1 66 ? -31.327 -4.282 20.597 1.00 89.19 66 GLY A O 1
ATOM 522 N N . SER A 1 67 ? -31.574 -4.471 22.820 1.00 91.50 67 SER A N 1
ATOM 523 C CA . SER A 1 67 ? -32.021 -3.096 23.049 1.00 91.50 67 SER A CA 1
ATOM 524 C C . SER A 1 67 ? -30.915 -2.059 22.834 1.00 91.50 67 SER A C 1
ATOM 526 O O . SER A 1 67 ? -31.223 -0.883 22.660 1.00 91.50 67 SER A O 1
ATOM 528 N N . GLN A 1 68 ? -29.652 -2.492 22.817 1.00 90.94 68 GLN A N 1
ATOM 529 C CA . GLN A 1 68 ? -28.434 -1.678 22.783 1.00 90.94 68 GLN A CA 1
ATOM 530 C C . GLN A 1 68 ? -28.232 -0.816 24.034 1.00 90.94 68 GLN A C 1
ATOM 532 O O . GLN A 1 68 ? -27.405 0.097 24.040 1.00 90.94 68 GLN A O 1
ATOM 537 N N . PHE A 1 69 ? -28.940 -1.135 25.118 1.00 91.62 69 PHE A N 1
ATOM 538 C CA . PHE A 1 69 ? -28.793 -0.476 26.407 1.00 91.62 69 PHE A CA 1
ATOM 539 C C . PHE A 1 69 ? -28.616 -1.510 27.515 1.00 91.62 69 PHE A C 1
ATOM 541 O O . PHE A 1 69 ? -29.298 -2.529 27.559 1.00 91.62 69 PHE A O 1
ATOM 548 N N . ILE A 1 70 ? -27.742 -1.189 28.462 1.00 90.75 70 ILE A N 1
ATOM 549 C CA . ILE A 1 70 ? -27.626 -1.889 29.740 1.00 90.75 70 ILE A CA 1
ATOM 550 C C . ILE A 1 70 ? -27.864 -0.892 30.866 1.00 90.75 70 ILE A C 1
ATOM 552 O O . ILE A 1 70 ? -27.719 0.324 30.689 1.00 90.75 70 ILE A O 1
ATOM 556 N N . ARG A 1 71 ? -28.260 -1.382 32.038 1.00 90.81 71 ARG A N 1
ATOM 557 C CA . ARG A 1 71 ? -28.437 -0.497 33.188 1.00 90.81 71 ARG A CA 1
ATOM 558 C C . ARG A 1 71 ? -27.072 -0.059 33.720 1.00 90.81 71 ARG A C 1
ATOM 560 O O . ARG A 1 71 ? -26.109 -0.817 33.687 1.00 90.81 71 ARG A O 1
ATOM 567 N N . PHE A 1 72 ? -26.997 1.169 34.233 1.00 89.69 72 PHE A N 1
ATOM 568 C CA . PHE A 1 72 ? -25.740 1.767 34.700 1.00 89.69 72 PHE A CA 1
ATOM 569 C C . PHE A 1 72 ? -25.035 0.942 35.793 1.00 89.69 72 PHE A C 1
ATOM 571 O O . PHE A 1 72 ? -23.812 0.900 35.842 1.00 89.69 72 PHE A O 1
ATOM 578 N N . ASP A 1 73 ? -25.793 0.251 36.645 1.00 91.00 73 ASP A N 1
ATOM 579 C CA . ASP A 1 73 ? -25.259 -0.630 37.688 1.00 91.00 73 ASP A CA 1
ATOM 580 C C . ASP A 1 73 ? -24.565 -1.884 37.139 1.00 91.00 73 ASP A C 1
ATOM 582 O O . ASP A 1 73 ? -23.718 -2.442 37.823 1.00 91.00 73 ASP A O 1
ATOM 586 N N . GLN A 1 74 ? -24.870 -2.295 35.907 1.00 89.75 74 GLN A N 1
ATOM 587 C CA . GLN A 1 74 ? -24.274 -3.469 35.259 1.00 89.75 74 GLN A CA 1
ATOM 588 C C . GLN A 1 74 ? -22.973 -3.139 34.513 1.00 89.75 74 GLN A C 1
ATOM 590 O O . GLN A 1 74 ? -22.312 -4.036 33.998 1.00 89.75 74 GLN A O 1
ATOM 595 N N . VAL A 1 75 ? -22.596 -1.858 34.432 1.00 89.81 75 VAL A N 1
ATOM 596 C CA . VAL A 1 75 ? -21.409 -1.416 33.685 1.00 89.81 75 VAL A CA 1
ATOM 597 C C . VAL A 1 75 ? -20.117 -1.887 34.356 1.00 89.81 75 VAL A C 1
ATOM 599 O O . VAL A 1 75 ? -19.189 -2.256 33.645 1.00 89.81 75 VAL A O 1
ATOM 602 N N . SER A 1 76 ? -20.052 -1.923 35.695 1.00 89.12 76 SER A N 1
ATOM 603 C CA . SER A 1 76 ? -18.873 -2.462 36.399 1.00 89.12 76 SER A CA 1
ATOM 604 C C . SER A 1 76 ? -18.692 -3.939 36.075 1.00 89.12 76 SER A C 1
ATOM 606 O O . SER A 1 76 ? -17.643 -4.333 35.583 1.00 89.12 76 SER A O 1
ATOM 608 N N . ASP A 1 77 ? -19.761 -4.725 36.233 1.00 86.62 77 ASP A N 1
ATOM 609 C CA . ASP A 1 77 ? -19.752 -6.159 35.940 1.00 86.62 77 ASP A CA 1
ATOM 610 C C . ASP A 1 77 ? -19.387 -6.446 34.473 1.00 86.62 77 ASP A C 1
ATOM 612 O O . ASP A 1 77 ? -18.766 -7.461 34.186 1.00 86.62 77 ASP A O 1
ATOM 616 N N . PHE A 1 78 ? -19.748 -5.557 33.540 1.00 88.56 78 PHE A N 1
ATOM 617 C CA . PHE A 1 78 ? -19.391 -5.684 32.126 1.00 88.56 78 PHE A CA 1
ATOM 618 C C . PHE A 1 78 ? -17.897 -5.463 31.849 1.00 88.56 78 PHE A C 1
ATOM 620 O O . PHE A 1 78 ? -17.333 -6.149 31.001 1.00 88.56 78 PHE A O 1
AT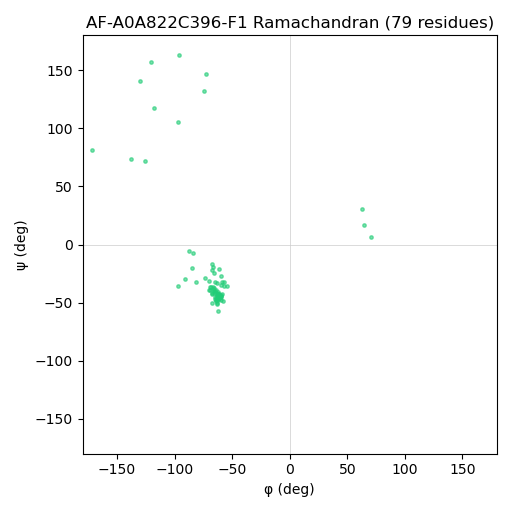OM 627 N N . VAL A 1 79 ? -17.276 -4.495 32.528 1.00 87.69 79 VAL A N 1
ATOM 628 C CA . VAL A 1 79 ? -15.859 -4.140 32.335 1.00 87.69 79 VAL A CA 1
ATOM 629 C C . VAL A 1 79 ? -14.931 -5.092 33.096 1.00 87.69 79 VAL A C 1
ATOM 631 O O . VAL A 1 79 ? -13.820 -5.349 32.636 1.00 87.69 79 VAL A O 1
ATOM 634 N N . ASP A 1 80 ? -15.382 -5.607 34.242 1.00 83.44 80 ASP A N 1
ATOM 635 C CA . ASP A 1 80 ? -14.607 -6.500 35.111 1.00 83.44 80 ASP A CA 1
ATOM 636 C C . ASP A 1 80 ? -14.691 -7.986 34.699 1.00 83.44 80 ASP A C 1
ATOM 638 O O . ASP A 1 80 ? -13.839 -8.785 35.102 1.00 83.44 80 ASP A O 1
ATOM 642 N N . ALA A 1 81 ? -15.718 -8.373 33.931 1.00 64.69 81 ALA A N 1
ATOM 643 C CA . ALA A 1 81 ? -15.869 -9.715 33.356 1.00 64.69 81 ALA A CA 1
ATOM 644 C C . ALA A 1 81 ? -14.922 -9.932 32.182 1.00 64.69 81 ALA A C 1
ATOM 646 O O . ALA A 1 81 ? -14.549 -11.102 31.914 1.00 64.69 81 ALA A O 1
#